Protein AF-A0A968IYX2-F1 (afdb_monomer)

Structure (mmCIF, N/CA/C/O backbone):
data_AF-A0A968IYX2-F1
#
_entry.id   AF-A0A968IYX2-F1
#
loop_
_atom_site.group_PDB
_atom_site.id
_atom_site.type_symbol
_atom_site.label_atom_id
_atom_site.label_alt_id
_atom_site.label_comp_id
_atom_site.label_asym_id
_atom_site.label_entity_id
_atom_site.label_seq_id
_atom_site.pdbx_PDB_ins_code
_atom_site.Cartn_x
_atom_site.Cartn_y
_atom_site.Cartn_z
_atom_site.occupancy
_atom_site.B_iso_or_equiv
_atom_site.auth_seq_id
_atom_site.auth_comp_id
_atom_site.auth_asym_id
_atom_site.auth_atom_id
_atom_site.pdbx_PDB_model_num
ATOM 1 N N . MET A 1 1 ? -3.316 -5.131 1.753 1.00 88.81 1 MET A N 1
ATOM 2 C CA . MET A 1 1 ? -4.631 -5.741 1.445 1.00 88.81 1 MET A CA 1
ATOM 3 C C . MET A 1 1 ? -4.591 -7.187 1.890 1.00 88.81 1 MET A C 1
ATOM 5 O O . MET A 1 1 ? -3.527 -7.787 1.812 1.00 88.81 1 MET A O 1
ATOM 9 N N . ILE A 1 2 ? -5.701 -7.715 2.390 1.00 92.50 2 ILE A N 1
ATOM 10 C CA . ILE A 1 2 ? -5.801 -9.055 2.969 1.00 92.50 2 ILE A CA 1
ATOM 11 C C . ILE A 1 2 ? -7.080 -9.700 2.435 1.00 92.50 2 ILE A C 1
ATOM 13 O O . ILE A 1 2 ? -8.151 -9.097 2.507 1.00 92.50 2 ILE A O 1
ATOM 17 N N . GLN A 1 3 ? -6.959 -10.909 1.890 1.00 93.69 3 GLN A N 1
ATOM 18 C CA . GLN A 1 3 ? -8.091 -11.688 1.392 1.00 93.69 3 GLN A CA 1
ATOM 19 C C . GLN A 1 3 ? -8.628 -12.621 2.478 1.00 93.69 3 GLN A C 1
ATOM 21 O O . GLN A 1 3 ? -7.859 -13.189 3.254 1.00 93.69 3 GLN A O 1
ATOM 26 N N . THR A 1 4 ? -9.944 -12.812 2.510 1.00 95.44 4 THR A N 1
ATOM 27 C CA . THR A 1 4 ? -10.609 -13.772 3.393 1.00 95.44 4 THR A CA 1
ATOM 28 C C . THR A 1 4 ? -11.550 -14.674 2.607 1.00 95.44 4 THR A C 1
ATOM 30 O O . THR A 1 4 ? -12.184 -14.257 1.644 1.00 95.44 4 THR A O 1
ATOM 33 N N . ARG A 1 5 ? -11.682 -15.921 3.060 1.00 96.50 5 ARG A N 1
ATOM 34 C CA . ARG A 1 5 ? -12.724 -16.850 2.593 1.00 96.50 5 ARG A CA 1
ATOM 35 C C . ARG A 1 5 ? -13.968 -16.830 3.482 1.00 96.50 5 ARG A C 1
ATOM 37 O O . ARG A 1 5 ? -14.983 -17.411 3.123 1.00 96.50 5 ARG A O 1
ATOM 44 N N . ASP A 1 6 ? -13.881 -16.177 4.638 1.00 96.81 6 ASP A N 1
ATOM 45 C CA . ASP A 1 6 ? -14.948 -16.064 5.626 1.00 96.81 6 ASP A CA 1
ATOM 46 C C . ASP A 1 6 ? -15.086 -14.589 6.019 1.00 96.81 6 ASP A C 1
ATOM 48 O O . ASP A 1 6 ? -14.372 -14.067 6.885 1.00 96.81 6 ASP A O 1
ATOM 52 N N . ARG A 1 7 ? -15.966 -13.893 5.294 1.00 95.62 7 ARG A N 1
ATOM 53 C CA . ARG A 1 7 ? -16.252 -12.469 5.495 1.00 95.62 7 ARG A CA 1
ATOM 54 C C . ARG A 1 7 ? -16.717 -12.200 6.921 1.00 95.62 7 ARG A C 1
ATOM 56 O O . ARG A 1 7 ? -16.191 -11.301 7.567 1.00 95.62 7 ARG A O 1
ATOM 63 N N . ALA A 1 8 ? -17.666 -12.992 7.412 1.00 96.81 8 ALA A N 1
ATOM 64 C CA . ALA A 1 8 ? -18.293 -12.769 8.707 1.00 96.81 8 ALA A CA 1
ATOM 65 C C . ALA A 1 8 ? -17.270 -12.859 9.849 1.00 96.81 8 ALA A C 1
ATOM 67 O O . ALA A 1 8 ? -17.232 -11.990 10.722 1.00 96.81 8 ALA A O 1
ATOM 68 N N . LYS A 1 9 ? -16.372 -13.856 9.820 1.00 97.31 9 LYS A N 1
ATOM 69 C CA . LYS A 1 9 ? -15.285 -13.944 10.810 1.00 97.31 9 LYS A CA 1
ATOM 70 C C . LYS A 1 9 ? -14.278 -12.806 10.686 1.00 97.31 9 LYS A C 1
ATOM 72 O O . LYS A 1 9 ? -13.790 -12.321 11.710 1.00 97.31 9 LYS A O 1
ATOM 77 N N . ALA A 1 10 ? -13.960 -12.378 9.465 1.00 97.38 10 ALA A N 1
ATOM 78 C CA . ALA A 1 10 ? -13.075 -11.238 9.257 1.00 97.38 10 ALA A CA 1
ATOM 79 C C . ALA A 1 10 ? -13.692 -9.953 9.826 1.00 97.38 10 ALA A C 1
ATOM 81 O O . ALA A 1 10 ? -13.027 -9.258 10.585 1.00 97.38 10 ALA A O 1
ATOM 82 N N . GLU A 1 11 ? -14.971 -9.682 9.560 1.00 96.88 11 GLU A N 1
ATOM 83 C CA . GLU A 1 11 ? -15.692 -8.524 10.103 1.00 96.88 11 GLU A CA 1
ATOM 84 C C . GLU A 1 11 ? -15.757 -8.553 11.634 1.00 96.88 11 GLU A C 1
ATOM 86 O O . GLU A 1 11 ? -15.454 -7.550 12.276 1.00 96.88 11 GLU A O 1
ATOM 91 N N . AL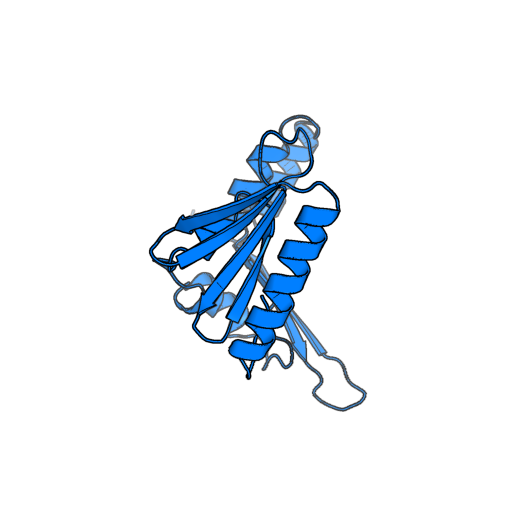A A 1 12 ? -16.038 -9.713 12.237 1.00 98.06 12 ALA A N 1
ATOM 92 C CA . ALA A 1 12 ? -15.999 -9.870 13.690 1.0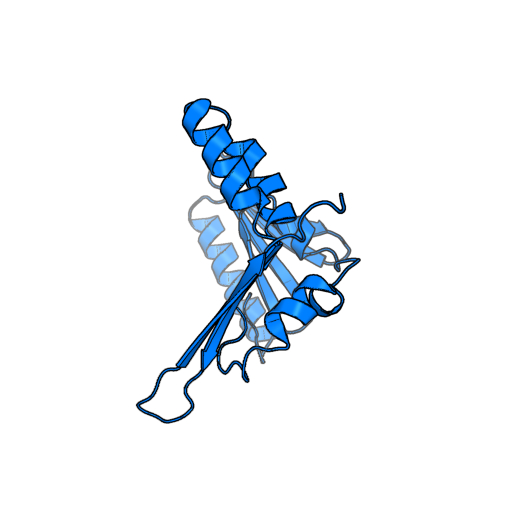0 98.06 12 ALA A CA 1
ATOM 93 C C . ALA A 1 12 ? -14.597 -9.617 14.278 1.00 98.06 12 ALA A C 1
ATOM 95 O O . ALA A 1 12 ? -14.465 -9.079 15.377 1.00 98.06 12 ALA A O 1
ATOM 96 N N . THR A 1 13 ? -13.540 -9.995 13.555 1.00 97.62 13 THR A N 1
ATOM 97 C CA . THR A 1 13 ? -12.149 -9.749 13.965 1.00 97.62 13 THR A CA 1
ATOM 98 C C . THR A 1 13 ? -11.791 -8.269 13.843 1.00 97.62 13 THR A C 1
ATOM 100 O O . THR A 1 13 ? -11.238 -7.695 14.777 1.00 97.62 13 THR A O 1
ATOM 103 N N . ILE A 1 14 ? -12.160 -7.628 12.735 1.00 97.44 14 ILE A N 1
ATOM 104 C CA . ILE A 1 14 ? -11.929 -6.200 12.492 1.00 97.44 14 ILE A CA 1
ATOM 105 C C . ILE A 1 14 ? -12.675 -5.350 13.532 1.00 97.44 14 ILE A C 1
ATOM 107 O O . ILE A 1 14 ? -12.082 -4.448 14.112 1.00 97.44 14 ILE A O 1
ATOM 111 N N . ALA A 1 15 ? -13.916 -5.701 13.881 1.00 97.50 15 ALA A N 1
ATOM 112 C CA . ALA A 1 15 ? -14.673 -5.013 14.930 1.00 97.50 15 ALA A CA 1
ATOM 113 C C . ALA A 1 15 ? -13.992 -5.088 16.313 1.00 97.50 15 ALA A C 1
ATOM 115 O O . ALA A 1 15 ? -14.058 -4.142 17.105 1.00 97.50 15 ALA A O 1
ATOM 116 N N . LYS A 1 16 ? -13.294 -6.194 16.614 1.00 98.12 16 LYS A N 1
ATOM 117 C CA . LYS A 1 16 ? -12.462 -6.294 17.824 1.00 98.12 16 LYS A CA 1
ATOM 118 C C . LYS A 1 16 ? -11.254 -5.361 17.756 1.00 98.12 16 LYS A C 1
ATOM 120 O O . LYS A 1 16 ? -10.920 -4.766 18.776 1.00 98.12 16 LYS A O 1
ATOM 125 N N . LEU A 1 17 ? -10.631 -5.200 16.586 1.00 97.19 17 LEU A N 1
ATOM 126 C CA . LEU A 1 17 ? -9.540 -4.237 16.392 1.00 97.19 17 LEU A CA 1
ATOM 127 C C . LEU A 1 17 ? -10.025 -2.791 16.553 1.00 97.19 17 LEU A C 1
ATOM 129 O O . LEU A 1 17 ? -9.368 -2.012 17.236 1.00 97.19 17 LEU A O 1
ATOM 133 N N . ASP A 1 18 ? -11.203 -2.456 16.021 1.00 97.31 18 ASP A N 1
ATOM 134 C CA . ASP A 1 18 ? -11.832 -1.142 16.214 1.00 97.31 18 ASP A CA 1
ATOM 135 C C . ASP A 1 18 ? -12.108 -0.868 17.699 1.00 97.31 18 ASP A C 1
ATOM 137 O O . ASP A 1 18 ? -11.808 0.208 18.219 1.00 97.31 18 ASP A O 1
ATOM 141 N N . THR A 1 19 ? -12.633 -1.869 18.409 1.00 97.88 19 THR A N 1
ATOM 142 C CA . THR A 1 19 ? -12.875 -1.784 19.856 1.00 97.88 19 THR A CA 1
ATOM 143 C C . THR A 1 19 ? -11.567 -1.609 20.624 1.00 97.88 19 THR A C 1
ATOM 145 O O . THR A 1 19 ? -11.484 -0.775 21.522 1.00 97.88 19 THR A O 1
ATOM 148 N N . PHE A 1 20 ? -10.524 -2.357 20.256 1.00 97.12 20 PHE A N 1
ATOM 149 C CA . PHE A 1 20 ? -9.199 -2.226 20.849 1.00 97.12 20 PHE A CA 1
ATOM 150 C C . PHE A 1 20 ? -8.619 -0.825 20.625 1.00 97.12 20 PHE A C 1
ATOM 152 O O . PHE A 1 20 ? -8.183 -0.198 21.587 1.00 97.12 20 PHE A O 1
ATOM 159 N N . ALA A 1 21 ? -8.663 -0.298 19.399 1.00 95.00 21 ALA A N 1
ATOM 160 C CA . ALA A 1 21 ? -8.184 1.047 19.091 1.00 95.00 21 ALA A CA 1
ATOM 161 C C . ALA A 1 21 ? -8.922 2.103 19.929 1.00 95.00 21 ALA A C 1
ATOM 163 O O . ALA A 1 21 ? -8.286 2.929 20.585 1.00 95.00 21 ALA A O 1
ATOM 164 N N . LYS A 1 22 ? -10.258 2.015 19.986 1.00 95.56 22 LYS A N 1
ATOM 165 C CA . LYS A 1 22 ? -11.098 2.909 20.794 1.00 95.56 22 LYS A CA 1
ATOM 166 C C . LYS A 1 22 ? -10.747 2.857 22.283 1.00 95.56 22 LYS A C 1
ATOM 168 O O . LYS A 1 22 ? -10.605 3.899 22.917 1.00 95.56 22 LYS A O 1
ATOM 173 N N . ASN A 1 23 ? -10.565 1.657 22.833 1.00 96.56 23 ASN A N 1
ATOM 174 C CA . ASN A 1 23 ? -10.208 1.464 24.241 1.00 96.56 23 ASN A CA 1
ATOM 175 C C . ASN A 1 23 ? -8.799 1.979 24.575 1.00 96.56 23 ASN A C 1
ATOM 177 O O . ASN A 1 23 ? -8.531 2.305 25.726 1.00 96.56 23 ASN A O 1
ATOM 181 N N . ASN A 1 24 ? -7.919 2.092 23.578 1.00 94.12 24 ASN A N 1
ATOM 182 C CA . ASN A 1 24 ? -6.579 2.666 23.715 1.00 94.12 24 ASN A CA 1
ATOM 183 C C . ASN A 1 24 ? -6.531 4.161 23.335 1.00 94.12 24 ASN A C 1
ATOM 185 O O . ASN A 1 24 ? -5.473 4.693 23.007 1.00 94.12 24 ASN A O 1
ATOM 189 N N . GLY A 1 25 ? -7.674 4.852 23.377 1.00 92.38 25 GLY A N 1
ATOM 190 C CA . GLY A 1 25 ? -7.758 6.304 23.212 1.00 92.38 25 GLY A CA 1
ATOM 191 C C . GLY A 1 25 ? -7.862 6.789 21.767 1.00 92.38 25 GLY A C 1
ATOM 192 O O . GLY A 1 25 ? -7.993 7.993 21.549 1.00 92.38 25 GLY A O 1
ATOM 193 N N . ALA A 1 26 ? -7.850 5.903 20.769 1.00 94.38 26 ALA A N 1
ATOM 194 C CA . ALA A 1 26 ? -8.090 6.333 19.399 1.00 94.38 26 ALA A CA 1
ATOM 195 C C . ALA A 1 26 ? -9.553 6.762 19.212 1.00 94.38 26 ALA A C 1
ATOM 197 O O . ALA A 1 26 ? -10.493 6.117 19.678 1.00 94.38 26 ALA A O 1
ATOM 198 N N . THR A 1 27 ? -9.765 7.835 18.459 1.00 94.62 27 THR A N 1
ATOM 199 C CA . THR A 1 27 ? -11.081 8.149 17.910 1.00 94.62 27 THR A CA 1
ATOM 200 C C . THR A 1 27 ? -11.319 7.256 16.699 1.00 94.62 27 THR A C 1
ATOM 202 O O . THR A 1 27 ? -10.542 7.292 15.748 1.00 94.62 27 THR A O 1
ATOM 205 N N . VAL A 1 28 ? -12.395 6.469 16.735 1.00 95.69 28 VAL A N 1
ATOM 206 C CA . VAL A 1 28 ? -12.809 5.588 15.635 1.00 95.69 28 VAL A CA 1
ATOM 207 C C . VAL A 1 28 ? -14.040 6.184 14.967 1.00 95.69 28 VAL A C 1
ATOM 209 O O . VAL A 1 28 ? -15.066 6.377 15.623 1.00 95.69 28 VAL A O 1
ATOM 212 N N . LYS A 1 29 ? -13.942 6.495 13.673 1.00 94.50 29 LYS A N 1
ATOM 213 C CA . LYS A 1 29 ? -15.044 7.053 12.875 1.00 94.50 29 LYS A CA 1
ATOM 214 C C . LYS A 1 29 ? -15.213 6.262 11.593 1.00 94.50 29 LYS A C 1
ATOM 216 O O . LYS A 1 29 ? -14.231 5.866 10.984 1.00 94.50 29 LYS A O 1
ATOM 221 N N . THR A 1 30 ? -16.453 6.076 11.163 1.00 94.88 30 THR A N 1
ATOM 222 C CA . THR A 1 30 ? -16.759 5.457 9.873 1.00 94.88 30 THR A CA 1
ATOM 223 C C . THR A 1 30 ? -17.380 6.500 8.957 1.00 94.88 30 THR A C 1
ATOM 225 O O . THR A 1 30 ? -18.288 7.222 9.371 1.00 94.88 30 THR A O 1
ATOM 228 N N . LYS A 1 31 ? -16.904 6.568 7.715 1.00 91.69 31 LYS A N 1
ATOM 229 C CA . LYS A 1 31 ? -17.441 7.420 6.651 1.00 91.69 31 LYS A CA 1
ATOM 230 C C . LYS A 1 31 ? -17.732 6.593 5.403 1.00 91.69 31 LYS A C 1
ATOM 232 O O . LYS A 1 31 ? -17.145 5.529 5.206 1.00 91.69 31 LYS A O 1
ATOM 237 N N . GLU A 1 32 ? -18.624 7.084 4.553 1.00 90.69 32 GLU A N 1
ATOM 238 C CA . GLU A 1 32 ? -18.871 6.484 3.242 1.00 90.69 32 GLU A CA 1
ATOM 239 C C . GLU A 1 32 ? -18.091 7.217 2.153 1.00 90.69 32 GLU A C 1
ATOM 241 O O . GLU A 1 32 ? -18.140 8.441 2.048 1.00 90.69 32 GLU A O 1
ATOM 246 N N . VAL A 1 33 ? -17.375 6.460 1.322 1.00 86.19 33 VAL A N 1
ATOM 247 C CA . VAL A 1 33 ? -16.624 6.977 0.175 1.00 86.19 33 VAL A CA 1
ATOM 248 C C . VAL A 1 33 ? -16.883 6.070 -1.016 1.00 86.19 33 VAL A C 1
ATOM 250 O O . VAL A 1 33 ? -16.589 4.879 -0.974 1.00 86.19 33 VAL A O 1
ATOM 253 N N . GLY A 1 34 ? -17.455 6.621 -2.089 1.00 78.50 34 GLY A N 1
ATOM 254 C CA . GLY A 1 34 ? -17.733 5.850 -3.307 1.00 78.50 34 GLY A CA 1
ATOM 255 C C . GLY A 1 34 ? -18.652 4.640 -3.085 1.00 78.50 34 GLY A C 1
ATOM 256 O O . GLY A 1 34 ? -18.499 3.636 -3.773 1.00 78.50 34 GLY A O 1
ATOM 257 N N . GLY A 1 35 ? -19.565 4.713 -2.106 1.00 83.31 35 GLY A N 1
ATOM 258 C CA . GLY A 1 35 ? -20.461 3.612 -1.730 1.00 83.31 35 GLY A CA 1
ATOM 259 C C . GLY A 1 35 ? -19.823 2.533 -0.845 1.00 83.31 35 GLY A C 1
ATOM 260 O O . GLY A 1 35 ? -20.457 1.515 -0.581 1.00 83.31 35 GLY A O 1
ATOM 261 N N . GLN A 1 36 ? -18.584 2.732 -0.381 1.00 86.38 36 GLN A N 1
ATOM 262 C CA . GLN A 1 36 ? -17.908 1.838 0.559 1.00 86.38 36 GLN A CA 1
ATOM 263 C C . GLN A 1 36 ? -17.770 2.487 1.935 1.00 86.38 36 GLN A C 1
ATOM 265 O O . GLN A 1 36 ? -17.494 3.681 2.045 1.00 86.38 36 GLN A O 1
ATOM 270 N N . LYS A 1 37 ? -17.913 1.683 2.992 1.00 92.06 37 LYS A N 1
ATOM 271 C CA . LYS A 1 37 ? -17.636 2.111 4.367 1.00 92.06 37 LYS A CA 1
ATOM 272 C C . LYS A 1 37 ? -16.134 2.040 4.634 1.00 92.06 37 LYS A C 1
ATOM 274 O O . LYS A 1 37 ? -15.539 0.968 4.516 1.00 92.06 37 LYS A O 1
ATOM 279 N N . ILE A 1 38 ? -15.551 3.172 5.010 1.00 94.19 38 ILE A N 1
ATOM 280 C CA . ILE A 1 38 ? -14.170 3.294 5.480 1.00 94.19 38 ILE A CA 1
ATOM 281 C C . ILE A 1 38 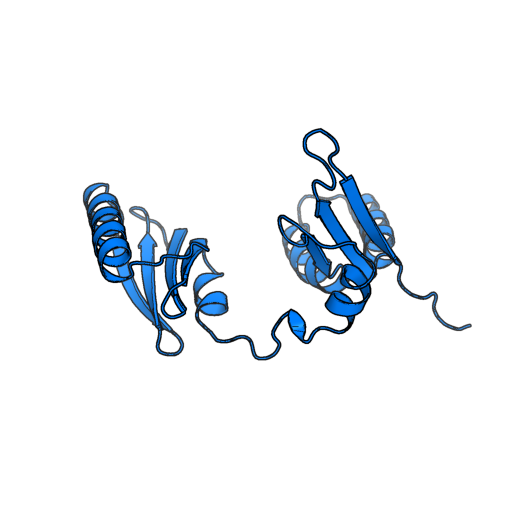? -14.210 3.646 6.962 1.00 94.19 38 ILE A C 1
ATOM 283 O O . ILE A 1 38 ? -14.886 4.600 7.344 1.00 94.19 38 ILE A O 1
ATOM 287 N N . THR A 1 39 ? -13.473 2.904 7.779 1.00 96.12 39 THR A N 1
ATOM 288 C CA . THR A 1 39 ? -13.252 3.213 9.190 1.00 96.12 39 THR A CA 1
ATOM 289 C C . THR A 1 39 ? -11.860 3.804 9.375 1.00 96.12 39 THR A C 1
ATOM 291 O O . THR A 1 39 ? -10.872 3.275 8.874 1.00 96.12 39 THR A O 1
ATOM 294 N N . GLU A 1 40 ? -11.791 4.905 10.106 1.00 95.31 40 GLU A N 1
ATOM 295 C CA . GLU A 1 40 ? -10.603 5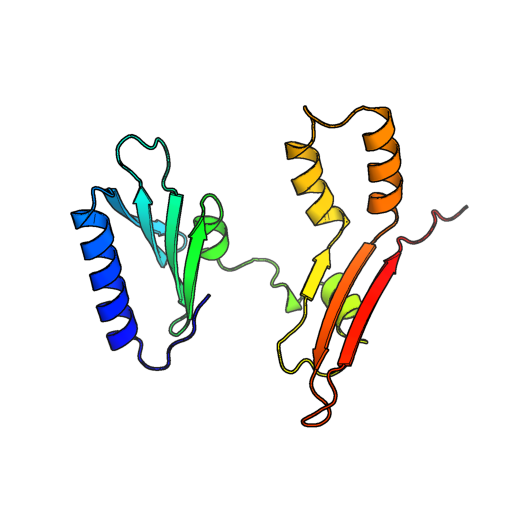.706 10.356 1.00 95.31 40 GLU A CA 1
ATOM 296 C C . GLU A 1 40 ? -10.272 5.696 11.849 1.00 95.31 40 GLU A C 1
ATOM 298 O O . GLU A 1 40 ? -11.163 5.823 12.696 1.00 95.31 40 GLU A O 1
ATOM 303 N N . TRP A 1 41 ? -8.987 5.566 12.166 1.00 95.62 41 TRP A N 1
ATOM 304 C CA . TRP A 1 41 ? -8.439 5.639 13.514 1.00 95.62 41 TRP A CA 1
ATOM 305 C C . TRP A 1 41 ? -7.548 6.877 13.640 1.00 95.62 41 TRP A C 1
ATOM 307 O O . TRP A 1 41 ? -6.528 7.020 12.953 1.00 95.62 41 TRP A O 1
ATOM 317 N N . SER A 1 42 ? -7.917 7.765 14.561 1.00 93.88 42 SER A N 1
ATOM 318 C CA . SER A 1 42 ? -7.158 8.974 14.890 1.00 93.88 42 SER A CA 1
ATOM 319 C C . SER A 1 42 ? -6.617 8.887 16.318 1.00 93.88 42 SER A C 1
ATOM 321 O O . SER A 1 42 ? -7.412 8.703 17.243 1.00 93.88 42 SER A O 1
ATOM 323 N N . PRO A 1 43 ? -5.302 9.047 16.542 1.00 89.12 43 PRO A N 1
ATOM 324 C CA . PRO A 1 43 ? -4.758 9.219 17.885 1.00 89.12 43 PRO A CA 1
ATOM 325 C C . PRO A 1 43 ? -5.376 10.437 18.600 1.00 89.12 43 PRO A C 1
ATOM 327 O O . PRO A 1 43 ? -5.819 11.376 17.928 1.00 89.12 43 PRO A O 1
ATOM 330 N N . PRO A 1 44 ? -5.376 10.475 19.946 1.00 86.44 44 PRO A N 1
ATOM 331 C CA . PRO A 1 44 ? -5.778 11.664 2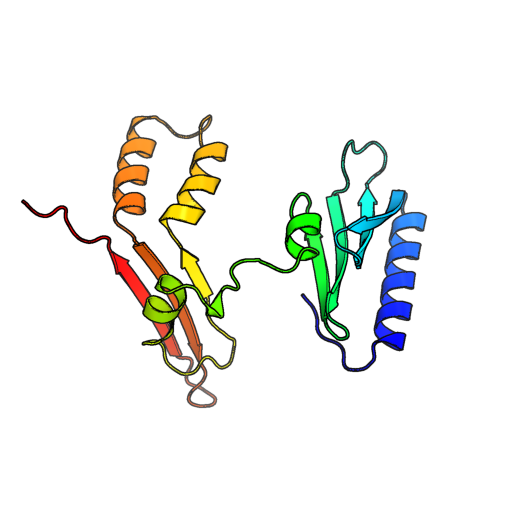0.694 1.00 86.44 44 PRO A CA 1
ATOM 332 C C . PRO A 1 44 ? -5.026 12.915 20.217 1.00 86.44 44 PRO A C 1
ATOM 334 O O . PRO A 1 44 ? -3.803 12.902 20.107 1.00 86.44 44 PRO A O 1
ATOM 337 N N . GLY A 1 45 ? -5.752 13.998 19.934 1.00 81.88 45 GLY A N 1
ATOM 338 C CA . GLY A 1 45 ? -5.163 15.279 19.521 1.00 81.88 45 GLY A CA 1
ATOM 339 C C . GLY A 1 45 ? -4.611 15.328 18.090 1.00 81.88 45 GLY A C 1
ATOM 340 O O . GLY A 1 45 ? -4.126 16.378 17.675 1.00 81.88 45 GLY A O 1
ATOM 341 N N . ALA A 1 46 ? -4.695 14.240 17.316 1.00 79.81 46 ALA A N 1
ATOM 342 C CA . ALA A 1 46 ? -4.259 14.248 15.924 1.00 79.81 46 ALA A CA 1
ATOM 343 C C . ALA A 1 46 ? -5.254 15.029 15.038 1.00 79.81 46 ALA A C 1
ATOM 345 O O . ALA A 1 46 ? -6.461 14.779 15.113 1.00 79.81 46 ALA A O 1
ATOM 346 N N . PRO A 1 47 ? -4.778 15.935 14.160 1.00 75.12 47 PRO A N 1
ATOM 347 C CA . PRO A 1 47 ? -5.648 16.708 13.272 1.00 75.12 47 PRO A CA 1
ATOM 348 C C . PRO A 1 47 ? -6.233 15.869 12.124 1.00 75.12 47 PRO A C 1
ATOM 350 O O . PRO A 1 47 ? -7.231 16.267 11.528 1.00 75.12 47 PRO A O 1
ATOM 353 N N . ILE A 1 48 ? -5.625 14.717 11.817 1.00 70.94 48 ILE A N 1
ATOM 354 C CA . ILE A 1 48 ? -6.059 13.774 10.779 1.00 70.94 48 ILE A CA 1
ATOM 355 C C . ILE A 1 48 ? -5.959 12.323 11.278 1.00 70.94 48 ILE A C 1
ATOM 357 O O . ILE A 1 48 ? -5.127 12.028 12.144 1.00 70.94 48 ILE A O 1
ATOM 361 N N . PRO A 1 49 ? -6.780 11.395 10.752 1.00 76.25 49 PRO A N 1
ATOM 362 C CA . PRO A 1 49 ? -6.570 9.966 10.947 1.00 76.25 49 PRO A CA 1
ATOM 363 C C . PRO A 1 49 ? -5.203 9.515 10.443 1.00 76.25 49 PRO A C 1
ATOM 365 O O . PRO A 1 49 ? -4.693 10.022 9.446 1.00 76.25 49 PRO A O 1
ATOM 368 N N . VAL A 1 50 ? -4.619 8.540 11.138 1.00 86.12 50 VAL A N 1
ATOM 369 C CA . VAL A 1 50 ? -3.313 7.968 10.769 1.00 86.12 50 VAL A CA 1
ATOM 370 C C . VAL A 1 50 ? -3.492 6.634 10.061 1.00 86.12 50 VAL A C 1
ATOM 372 O O . VAL A 1 50 ? -2.684 6.278 9.208 1.00 86.12 50 VAL A O 1
ATOM 375 N N . VAL A 1 51 ? -4.557 5.906 10.397 1.00 93.50 51 VAL A N 1
ATOM 376 C CA . VAL A 1 51 ? -4.866 4.599 9.824 1.00 93.50 51 VAL A CA 1
ATOM 377 C C . VAL A 1 51 ? -6.313 4.584 9.371 1.00 93.50 51 VAL A C 1
ATOM 379 O O . VAL A 1 51 ? -7.204 4.991 10.111 1.00 93.50 51 VAL A O 1
ATOM 382 N N . SER A 1 52 ? -6.533 4.047 8.183 1.00 94.31 52 SER A N 1
ATOM 383 C CA . SER A 1 52 ? -7.846 3.883 7.580 1.00 94.31 52 SER A CA 1
ATOM 384 C C . SER A 1 52 ? -7.959 2.486 7.001 1.00 94.31 52 SER A C 1
ATOM 386 O O . SER A 1 52 ? -7.019 1.971 6.387 1.00 94.31 52 SER A O 1
ATOM 388 N N . HIS A 1 53 ? -9.108 1.854 7.191 1.00 95.69 53 HIS A N 1
ATOM 389 C CA . HIS A 1 53 ? -9.360 0.501 6.724 1.00 95.69 53 HIS A CA 1
ATOM 390 C C . HIS A 1 53 ? -10.785 0.337 6.207 1.00 95.69 53 HIS A C 1
ATOM 392 O O . HIS A 1 53 ? -11.682 1.118 6.516 1.00 95.69 53 HIS A O 1
ATOM 398 N N . GLY A 1 54 ? -10.988 -0.665 5.363 1.00 94.19 54 GLY A N 1
ATOM 399 C CA . GLY A 1 54 ? -12.269 -0.884 4.707 1.00 94.19 54 GLY A CA 1
ATOM 400 C C . GLY A 1 54 ? -12.217 -2.036 3.720 1.00 94.19 54 GLY A C 1
ATOM 401 O O . GLY A 1 54 ? -11.213 -2.734 3.586 1.00 94.19 54 GLY A O 1
ATOM 402 N N . TRP A 1 55 ? -13.318 -2.256 3.015 1.00 92.81 55 TRP A N 1
ATOM 403 C CA . TRP A 1 55 ? -13.457 -3.384 2.101 1.00 92.81 55 TRP A CA 1
ATOM 404 C C . TRP A 1 55 ? -13.508 -2.918 0.661 1.00 92.81 55 TRP A C 1
ATOM 406 O O . TRP A 1 55 ? -14.509 -2.347 0.253 1.00 92.81 55 TRP A O 1
ATOM 416 N N . ILE A 1 56 ? -12.468 -3.227 -0.114 1.00 88.12 56 ILE A N 1
ATOM 417 C CA . ILE A 1 56 ? -12.399 -2.842 -1.530 1.00 88.12 56 ILE A CA 1
ATOM 418 C C . ILE A 1 56 ? -13.250 -3.760 -2.420 1.00 88.12 56 ILE A C 1
ATOM 420 O O . ILE A 1 56 ? -13.738 -3.337 -3.468 1.00 88.12 56 ILE A O 1
ATOM 424 N N . GLN A 1 57 ? -13.422 -5.017 -2.001 1.00 87.25 57 GLN A N 1
ATOM 425 C CA . GLN A 1 57 ? -14.236 -6.052 -2.649 1.00 87.25 57 GLN A CA 1
ATOM 426 C C . GLN A 1 57 ? -14.938 -6.903 -1.579 1.00 87.25 57 GLN A C 1
ATOM 428 O O . GLN A 1 57 ? -14.718 -6.719 -0.377 1.00 87.25 57 GLN A O 1
ATOM 433 N N . ASN A 1 58 ? -15.773 -7.855 -2.004 1.00 90.06 58 ASN A N 1
ATOM 434 C CA . ASN A 1 58 ? -16.502 -8.727 -1.082 1.00 90.06 58 ASN A CA 1
ATOM 435 C C . ASN A 1 58 ? -15.569 -9.603 -0.227 1.00 90.06 58 ASN A C 1
ATOM 437 O O . ASN A 1 58 ? -15.888 -9.915 0.907 1.00 90.06 58 ASN A O 1
ATOM 441 N N . ASP A 1 59 ? -14.389 -9.957 -0.707 1.00 94.38 59 ASP A N 1
ATOM 442 C CA . ASP A 1 59 ? -13.462 -10.863 -0.021 1.00 94.38 59 ASP A CA 1
ATOM 443 C C . ASP A 1 59 ? -12.137 -10.195 0.376 1.00 94.38 59 ASP A C 1
ATOM 445 O O . ASP A 1 59 ? -11.272 -10.844 0.958 1.00 94.38 59 ASP A O 1
ATOM 449 N N . THR A 1 60 ? -11.966 -8.903 0.081 1.00 93.44 60 THR A N 1
ATOM 450 C CA . THR A 1 60 ? -10.675 -8.215 0.195 1.00 93.44 60 THR A CA 1
ATOM 451 C C . THR A 1 60 ? -10.775 -6.977 1.083 1.00 93.44 60 THR A C 1
ATOM 453 O O . THR A 1 60 ? -11.413 -5.982 0.725 1.00 93.44 60 THR A O 1
ATOM 456 N N . TRP A 1 61 ? -10.104 -7.029 2.232 1.00 94.88 61 TRP A N 1
ATOM 457 C CA . TRP A 1 61 ? -9.964 -5.926 3.181 1.00 94.88 61 TRP A CA 1
ATOM 458 C C . TRP A 1 61 ? -8.670 -5.151 2.910 1.00 94.88 61 TRP A C 1
ATOM 460 O O . TRP A 1 61 ? -7.640 -5.720 2.529 1.00 94.88 61 TRP A O 1
ATOM 470 N N . PHE A 1 62 ? -8.689 -3.838 3.099 1.00 94.12 62 PHE A N 1
ATOM 471 C CA . PHE A 1 62 ? -7.507 -2.991 3.030 1.00 94.12 62 PHE A CA 1
ATOM 472 C C . PHE A 1 62 ? -7.314 -2.236 4.340 1.00 94.12 62 PHE A C 1
ATOM 474 O O . PHE A 1 62 ? -8.270 -1.915 5.034 1.00 94.12 62 PHE A O 1
ATOM 481 N N . VAL A 1 63 ? -6.056 -1.917 4.621 1.00 95.00 63 VAL A N 1
ATOM 482 C CA . VAL A 1 63 ? -5.618 -0.998 5.668 1.00 95.00 63 VAL A CA 1
ATOM 483 C C . VAL A 1 63 ? -4.507 -0.143 5.068 1.00 95.00 63 VAL A C 1
ATOM 485 O O . VAL A 1 63 ? -3.685 -0.654 4.301 1.00 95.00 63 VAL A O 1
ATOM 488 N N . THR A 1 64 ? -4.519 1.153 5.344 1.00 92.88 64 THR A N 1
ATOM 489 C CA . THR A 1 64 ? -3.571 2.125 4.797 1.00 92.88 64 THR A CA 1
ATOM 490 C C . THR A 1 64 ? -3.414 3.314 5.736 1.00 92.88 64 THR A C 1
ATOM 492 O O . THR A 1 64 ? -4.260 3.539 6.597 1.00 92.88 64 THR A O 1
ATOM 495 N N . ALA A 1 65 ? -2.364 4.103 5.534 1.00 88.81 65 ALA A N 1
ATOM 496 C CA . ALA A 1 65 ? -2.303 5.463 6.052 1.00 88.81 65 ALA A CA 1
ATOM 497 C C . ALA A 1 65 ? -3.050 6.444 5.129 1.00 88.81 65 ALA A C 1
ATOM 499 O O . ALA A 1 65 ? -3.182 6.200 3.922 1.00 88.81 65 ALA A O 1
ATOM 500 N N . GLU A 1 66 ? -3.522 7.556 5.690 1.00 82.50 66 GLU A N 1
ATOM 501 C CA . GLU A 1 66 ? -4.019 8.704 4.920 1.00 82.50 66 GLU A CA 1
ATOM 502 C C . GLU A 1 66 ? -2.886 9.348 4.085 1.00 82.50 66 GLU A C 1
ATOM 504 O O . GLU A 1 66 ? -1.717 9.263 4.473 1.00 82.50 66 GLU A O 1
ATOM 509 N N . PRO A 1 67 ? -3.183 9.981 2.929 1.00 81.75 67 PRO A N 1
ATOM 510 C CA . PRO A 1 67 ? -4.507 10.240 2.348 1.00 81.75 67 PRO A CA 1
ATOM 511 C C . PRO A 1 67 ? -5.010 9.133 1.394 1.00 81.75 67 PRO A C 1
ATOM 513 O O . PRO A 1 67 ? -5.843 9.366 0.515 1.00 81.75 67 PRO A O 1
ATOM 516 N N . LEU A 1 68 ? -4.445 7.922 1.468 1.00 86.56 68 LEU A N 1
ATOM 517 C CA . LEU A 1 68 ? -4.652 6.906 0.430 1.00 86.56 68 LEU A CA 1
ATOM 518 C C . LEU A 1 68 ? -6.021 6.215 0.498 1.00 86.56 68 LEU A C 1
ATOM 520 O O . LEU A 1 68 ? -6.438 5.616 -0.494 1.00 86.56 68 LEU A O 1
ATOM 524 N N . ALA A 1 69 ? -6.732 6.293 1.625 1.00 88.19 69 ALA A N 1
ATOM 525 C CA . ALA A 1 69 ? -7.958 5.528 1.848 1.00 88.19 69 ALA A CA 1
ATOM 526 C C . ALA A 1 69 ? -9.044 5.834 0.814 1.00 88.19 69 ALA A C 1
ATOM 528 O O . ALA A 1 69 ? -9.633 4.920 0.239 1.00 88.19 69 ALA A O 1
ATOM 529 N N . GLU A 1 70 ? -9.260 7.115 0.508 1.00 85.94 70 GLU A N 1
ATOM 530 C CA . GLU A 1 70 ? -10.262 7.514 -0.482 1.00 85.94 70 GLU A CA 1
ATOM 531 C C . GLU A 1 70 ? -9.898 7.080 -1.900 1.00 85.94 70 GLU A C 1
ATOM 533 O O . GLU A 1 70 ? -10.776 6.753 -2.698 1.00 85.94 70 GLU A O 1
ATOM 538 N N . THR A 1 71 ? -8.601 7.070 -2.212 1.00 86.25 71 THR A N 1
ATOM 539 C CA . THR A 1 71 ? -8.103 6.608 -3.511 1.00 86.25 71 THR A CA 1
ATOM 540 C C . THR A 1 71 ? -8.301 5.102 -3.656 1.00 86.25 71 THR A C 1
ATOM 542 O O . THR A 1 71 ? -8.664 4.643 -4.734 1.00 86.25 71 THR A O 1
ATOM 545 N N . LEU A 1 72 ? -8.107 4.337 -2.576 1.00 85.00 72 LEU A N 1
ATOM 546 C CA . LEU A 1 72 ? -8.299 2.885 -2.570 1.00 85.00 72 LEU A CA 1
ATOM 547 C C . LEU A 1 72 ? -9.776 2.471 -2.591 1.00 85.00 72 LEU A C 1
ATOM 549 O O . LEU A 1 72 ? -10.104 1.467 -3.216 1.00 85.00 72 LEU A O 1
ATOM 553 N N . ALA A 1 73 ? -10.664 3.222 -1.939 1.00 83.75 73 ALA A N 1
ATOM 554 C CA . ALA A 1 73 ? -12.096 2.908 -1.913 1.00 83.75 73 ALA A CA 1
ATOM 555 C C . ALA A 1 73 ? -12.810 3.213 -3.238 1.00 83.75 73 ALA A C 1
ATOM 557 O O . ALA A 1 73 ? -13.839 2.617 -3.559 1.00 83.75 73 ALA A O 1
ATOM 558 N N . LYS A 1 74 ? -12.273 4.141 -4.035 1.00 83.25 74 LYS A N 1
ATOM 559 C CA . LYS A 1 74 ? -12.807 4.450 -5.362 1.00 83.25 74 LYS A CA 1
ATOM 560 C C . LYS A 1 74 ? -12.297 3.423 -6.367 1.00 83.25 74 LYS A C 1
ATOM 562 O O . LYS A 1 74 ? -11.100 3.167 -6.470 1.00 83.25 74 LYS A O 1
ATOM 567 N N . LYS A 1 75 ? -13.206 2.870 -7.173 1.00 77.94 75 LYS A N 1
ATOM 568 C CA . LYS A 1 75 ? -12.816 2.016 -8.299 1.00 77.94 75 LYS A CA 1
ATOM 569 C C . LYS A 1 75 ? -11.908 2.823 -9.242 1.00 77.94 75 LYS A C 1
ATOM 571 O O . LYS A 1 75 ? -12.334 3.883 -9.708 1.00 77.94 75 LYS A O 1
ATOM 576 N N . PRO A 1 76 ? -10.686 2.354 -9.548 1.00 78.62 76 PRO A N 1
ATOM 577 C CA . PRO A 1 76 ? -9.786 3.095 -10.418 1.00 78.62 76 PRO A CA 1
ATOM 578 C C . PRO A 1 76 ? -10.373 3.171 -11.829 1.00 78.62 76 PRO A C 1
ATOM 580 O O . PRO A 1 76 ? -10.786 2.155 -12.390 1.00 78.62 76 PRO A O 1
ATOM 583 N N . SER A 1 77 ? -10.376 4.370 -12.415 1.00 81.00 77 SER A N 1
ATOM 584 C CA . SER A 1 77 ? -10.775 4.581 -13.815 1.00 81.00 77 SER A CA 1
ATOM 585 C C . SER A 1 77 ? -9.842 3.855 -14.786 1.00 81.00 77 SER A C 1
ATOM 587 O O . SER A 1 77 ? -10.285 3.339 -15.807 1.00 81.00 77 SER A O 1
ATOM 589 N N . ASN A 1 78 ? -8.559 3.760 -14.425 1.00 84.38 78 ASN A N 1
ATOM 590 C CA . ASN A 1 78 ? -7.520 3.071 -15.179 1.00 84.38 78 ASN A CA 1
ATOM 591 C C . ASN A 1 78 ? -6.875 1.988 -14.300 1.00 84.38 78 ASN A C 1
ATOM 593 O O . ASN A 1 78 ? -5.931 2.287 -13.562 1.00 84.38 78 ASN A O 1
ATOM 597 N N . PRO A 1 79 ? -7.378 0.741 -14.321 1.00 85.75 79 PRO A N 1
ATOM 598 C CA . PRO A 1 79 ? -6.769 -0.348 -13.565 1.00 85.75 79 PRO A CA 1
ATOM 599 C C . PRO A 1 79 ? -5.338 -0.614 -14.052 1.00 85.75 79 PRO A C 1
ATOM 601 O O . PRO A 1 79 ? -5.044 -0.504 -15.237 1.00 85.75 79 PRO A O 1
ATOM 604 N N . LEU A 1 80 ? -4.439 -1.031 -13.157 1.00 87.50 80 LEU A N 1
ATOM 605 C CA . LEU A 1 80 ? -3.028 -1.262 -13.503 1.00 87.50 80 LEU A CA 1
ATOM 606 C C . LEU A 1 80 ? -2.858 -2.246 -14.676 1.00 87.50 80 LEU A C 1
ATOM 608 O O . LEU A 1 80 ? -2.026 -2.029 -15.552 1.00 87.50 80 LEU A O 1
ATOM 612 N N . GLY A 1 81 ? -3.715 -3.269 -14.744 1.00 86.38 81 GLY A N 1
ATOM 613 C CA . GLY A 1 81 ? -3.739 -4.243 -15.834 1.00 86.38 81 GLY A CA 1
ATOM 614 C C . GLY A 1 81 ? -4.099 -3.672 -17.212 1.00 86.38 81 GLY A C 1
ATOM 615 O O . GLY A 1 81 ? -3.893 -4.366 -18.202 1.00 86.38 81 GLY A O 1
ATOM 616 N N . SER A 1 82 ? -4.604 -2.436 -17.327 1.00 89.75 82 SER A N 1
ATOM 617 C CA . SER A 1 82 ? -4.797 -1.758 -18.620 1.00 89.75 82 SER A CA 1
ATOM 618 C C . SER A 1 82 ? -3.604 -0.888 -19.035 1.00 89.75 82 SER A C 1
ATOM 620 O O . SER A 1 82 ? -3.515 -0.509 -20.201 1.00 89.75 82 SER A O 1
ATOM 622 N N . SER A 1 83 ? -2.655 -0.614 -18.133 1.00 90.75 83 SER A N 1
ATOM 623 C CA . SER A 1 83 ? -1.478 0.214 -18.420 1.00 90.75 83 SER A CA 1
ATOM 624 C C . SER A 1 83 ? -0.546 -0.460 -19.431 1.00 90.75 83 SER A C 1
ATOM 626 O O . SER A 1 83 ? -0.006 -1.539 -19.182 1.00 90.75 83 SER A O 1
ATOM 628 N N . ALA A 1 84 ? -0.297 0.210 -20.561 1.00 90.44 84 ALA A N 1
ATOM 629 C CA . ALA A 1 84 ? 0.645 -0.261 -21.576 1.00 90.44 84 ALA A CA 1
ATOM 630 C C . ALA A 1 84 ? 2.071 -0.401 -21.019 1.00 90.44 84 ALA A C 1
ATOM 632 O O . ALA A 1 84 ? 2.754 -1.377 -21.311 1.00 90.44 84 ALA A O 1
ATOM 633 N N . THR A 1 85 ? 2.506 0.537 -20.171 1.00 90.19 85 THR A N 1
ATOM 634 C CA . THR A 1 85 ? 3.826 0.484 -19.525 1.00 90.19 85 THR A CA 1
ATOM 635 C C . THR A 1 85 ? 3.927 -0.690 -18.553 1.00 90.19 85 THR A C 1
ATOM 637 O O . THR A 1 85 ? 4.947 -1.369 -18.546 1.00 90.19 85 THR A O 1
ATOM 640 N N . PHE A 1 86 ? 2.865 -0.986 -17.793 1.00 93.06 86 PHE A N 1
ATOM 641 C CA . PHE A 1 86 ? 2.836 -2.161 -16.916 1.00 93.06 86 PHE A CA 1
ATOM 642 C C . PHE A 1 86 ? 2.970 -3.456 -17.720 1.00 93.06 86 PHE A C 1
ATOM 644 O O . PHE A 1 86 ? 3.845 -4.266 -17.426 1.00 93.06 86 PHE A O 1
ATOM 651 N N . LYS A 1 87 ? 2.162 -3.624 -18.775 1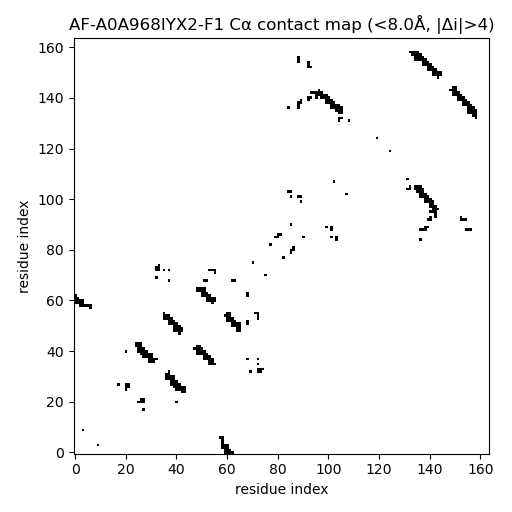.00 92.19 87 LYS A N 1
ATOM 652 C CA . LYS A 1 87 ? 2.216 -4.809 -19.647 1.00 92.19 87 LYS A CA 1
ATOM 653 C C . LYS A 1 87 ? 3.575 -4.971 -20.327 1.00 92.19 87 LYS A C 1
ATOM 655 O O . LYS A 1 87 ? 4.100 -6.074 -20.361 1.00 92.19 87 LYS A O 1
ATOM 660 N N . ALA A 1 88 ? 4.151 -3.885 -20.840 1.00 92.50 88 ALA A N 1
ATOM 661 C CA . ALA A 1 88 ? 5.446 -3.922 -21.517 1.00 92.50 88 ALA A CA 1
ATOM 662 C C . ALA A 1 88 ? 6.597 -4.308 -20.574 1.00 92.50 88 ALA A C 1
ATOM 664 O O . ALA A 1 88 ? 7.522 -4.990 -20.996 1.00 92.50 88 ALA A O 1
ATOM 665 N N . LEU A 1 89 ? 6.536 -3.876 -19.310 1.00 92.75 89 LEU A N 1
ATOM 666 C CA . LEU A 1 89 ? 7.584 -4.126 -18.321 1.00 92.75 89 LEU A CA 1
ATOM 667 C C . LEU A 1 89 ? 7.437 -5.467 -17.594 1.00 92.75 89 LEU A C 1
ATOM 669 O O . LEU A 1 89 ? 8.440 -6.064 -17.222 1.00 92.75 89 LEU A O 1
ATOM 673 N N . THR A 1 90 ? 6.209 -5.943 -17.386 1.00 92.75 90 THR A N 1
ATOM 674 C CA . THR A 1 90 ? 5.955 -7.213 -16.681 1.00 92.75 90 THR A CA 1
ATOM 675 C C . THR A 1 90 ? 5.758 -8.398 -17.617 1.00 92.75 90 THR A C 1
ATOM 677 O O . THR A 1 90 ? 6.036 -9.519 -17.220 1.00 92.75 90 THR A O 1
ATOM 680 N N . GLY A 1 91 ? 5.328 -8.177 -18.862 1.00 90.38 91 GLY A N 1
ATOM 681 C CA . GLY A 1 91 ? 5.096 -9.242 -19.842 1.00 90.38 91 GLY A CA 1
ATOM 682 C C . GLY A 1 91 ? 6.325 -10.102 -20.174 1.00 90.38 91 GLY A C 1
ATOM 683 O O . GLY A 1 91 ? 6.156 -11.308 -20.323 1.00 90.38 91 GLY A O 1
ATOM 684 N N . PRO A 1 92 ? 7.543 -9.533 -20.280 1.00 91.06 92 PRO A N 1
ATOM 685 C CA . PRO A 1 92 ? 8.761 -10.316 -20.501 1.00 91.06 92 PRO A CA 1
ATOM 686 C C . PRO A 1 92 ? 9.263 -11.069 -19.263 1.00 91.06 92 PRO A C 1
ATOM 688 O O . PRO A 1 92 ? 10.134 -11.924 -19.402 1.00 91.06 92 PRO A O 1
ATOM 691 N N . LEU A 1 93 ? 8.778 -10.726 -18.064 1.00 90.19 93 LEU A N 1
ATOM 692 C CA . LEU A 1 93 ? 9.176 -11.407 -16.833 1.00 90.19 93 LEU A CA 1
ATOM 693 C C . LEU A 1 93 ? 8.528 -12.798 -16.780 1.00 90.19 93 LEU A C 1
ATOM 695 O O . LEU A 1 93 ? 7.410 -12.995 -17.261 1.00 90.19 93 LEU A O 1
ATOM 699 N N . GLY A 1 94 ? 9.225 -13.770 -16.192 1.00 81.12 94 GLY A N 1
ATOM 700 C CA . GLY A 1 94 ? 8.698 -15.113 -16.001 1.00 81.12 94 GLY A CA 1
ATOM 701 C C . GLY A 1 94 ? 7.483 -15.141 -15.073 1.00 81.12 94 GLY A C 1
ATOM 702 O O . GLY A 1 94 ? 7.113 -14.153 -14.436 1.00 81.12 94 GLY A O 1
ATOM 703 N N . LYS A 1 95 ? 6.849 -16.315 -14.973 1.00 82.19 95 LYS A N 1
ATOM 704 C CA . LYS A 1 95 ? 5.705 -16.513 -14.078 1.00 82.19 95 LYS A CA 1
ATOM 705 C C . LYS A 1 95 ? 6.108 -16.188 -12.638 1.00 82.19 95 LYS A C 1
ATOM 707 O O . LYS A 1 95 ? 6.944 -16.864 -12.046 1.00 82.19 95 LYS A O 1
ATOM 712 N N . ALA A 1 96 ? 5.454 -15.182 -12.082 1.00 76.62 96 ALA A N 1
ATOM 713 C CA . ALA A 1 96 ? 5.631 -14.783 -10.704 1.00 76.62 96 ALA A CA 1
ATOM 714 C C . ALA A 1 96 ? 4.891 -15.724 -9.743 1.00 76.62 96 ALA A C 1
ATOM 716 O O . ALA A 1 96 ? 3.660 -15.774 -9.767 1.00 76.62 96 ALA A O 1
ATOM 717 N N . ASP A 1 97 ? 5.611 -16.408 -8.852 1.00 75.88 97 ASP A N 1
ATOM 718 C CA . ASP A 1 97 ? 4.979 -17.188 -7.775 1.00 75.88 97 ASP A CA 1
ATOM 719 C C . ASP A 1 97 ? 4.474 -16.271 -6.644 1.00 75.88 97 ASP A C 1
ATOM 721 O O . ASP A 1 97 ? 3.480 -16.578 -5.988 1.00 75.88 97 ASP A O 1
ATOM 725 N N . GLY A 1 98 ? 5.128 -15.116 -6.448 1.00 73.50 98 GLY A N 1
ATOM 726 C CA . GLY A 1 98 ? 4.789 -14.108 -5.431 1.00 73.50 98 GLY A CA 1
ATOM 727 C C . GLY A 1 98 ? 4.249 -12.778 -5.975 1.00 73.50 98 GLY A C 1
ATOM 728 O O . GLY A 1 98 ? 4.016 -11.852 -5.202 1.00 73.50 98 GLY A O 1
ATOM 729 N N . GLY A 1 99 ? 4.054 -12.665 -7.292 1.00 85.69 99 GLY A N 1
ATOM 730 C CA . GLY A 1 99 ? 3.627 -11.435 -7.968 1.00 85.69 99 GLY A CA 1
ATOM 731 C C . GLY A 1 99 ? 4.765 -10.578 -8.543 1.00 85.69 99 GLY A C 1
ATOM 732 O O . GLY A 1 99 ? 5.942 -10.947 -8.537 1.00 85.69 99 GLY A O 1
ATOM 733 N N . TYR A 1 100 ? 4.387 -9.425 -9.095 1.00 90.88 100 TYR A N 1
ATOM 734 C CA . TYR A 1 100 ? 5.308 -8.486 -9.735 1.00 90.88 100 TYR A CA 1
ATOM 735 C C . TYR A 1 100 ? 5.497 -7.244 -8.871 1.00 90.88 100 TYR A C 1
ATOM 737 O O . TYR A 1 100 ? 4.528 -6.653 -8.393 1.00 90.88 100 TYR A O 1
ATOM 745 N N . PHE A 1 101 ? 6.743 -6.809 -8.740 1.00 92.69 101 PHE A N 1
ATOM 746 C CA . PHE A 1 101 ? 7.077 -5.450 -8.348 1.00 92.69 101 PHE A CA 1
ATOM 747 C C . PHE A 1 101 ? 7.118 -4.579 -9.603 1.00 92.69 101 PHE A C 1
ATOM 749 O O . PHE A 1 101 ? 7.671 -4.984 -10.624 1.00 92.69 101 PHE A O 1
ATOM 756 N N . PHE A 1 102 ? 6.526 -3.390 -9.544 1.00 94.50 102 PHE A N 1
ATOM 757 C CA . PHE A 1 102 ? 6.467 -2.476 -10.678 1.00 94.50 102 PHE A CA 1
ATOM 758 C C . PHE A 1 102 ? 6.498 -1.030 -10.202 1.00 94.50 102 PHE A C 1
ATOM 760 O O . PHE A 1 102 ? 5.753 -0.659 -9.293 1.00 94.50 102 PHE A O 1
ATOM 767 N N . VAL A 1 103 ? 7.294 -0.202 -10.877 1.00 93.94 103 VAL A N 1
ATOM 768 C CA . VAL A 1 103 ? 7.299 1.242 -10.671 1.00 93.94 103 VAL A CA 1
ATOM 769 C C . VAL A 1 103 ? 7.330 1.983 -12.006 1.00 93.94 103 VAL A C 1
ATOM 771 O O . VAL A 1 103 ? 8.222 1.796 -12.833 1.00 93.94 103 VAL A O 1
ATOM 774 N N . ASP A 1 104 ? 6.346 2.863 -12.187 1.00 92.88 104 ASP A N 1
ATOM 775 C CA . ASP A 1 104 ? 6.264 3.834 -13.281 1.00 92.88 104 ASP A CA 1
ATOM 776 C C . ASP A 1 104 ? 7.084 5.070 -12.882 1.00 92.88 104 ASP A C 1
ATOM 778 O O . ASP A 1 104 ? 6.658 5.847 -12.022 1.00 92.88 104 ASP A O 1
ATOM 782 N N . MET A 1 105 ? 8.291 5.210 -13.441 1.00 92.19 105 MET A N 1
ATOM 783 C CA . MET A 1 105 ? 9.255 6.222 -12.991 1.00 92.19 105 MET A CA 1
ATOM 784 C C . MET A 1 105 ? 8.786 7.661 -13.161 1.00 92.19 105 MET A C 1
ATOM 786 O O . MET A 1 105 ? 8.852 8.398 -12.177 1.00 92.19 105 MET A O 1
ATOM 790 N N . PRO A 1 106 ? 8.226 8.071 -14.312 1.00 89.31 106 PRO A N 1
ATOM 791 C CA . PRO A 1 106 ? 7.666 9.410 -14.455 1.00 89.31 106 PRO A CA 1
ATOM 792 C C . PRO A 1 106 ? 6.614 9.743 -13.388 1.00 89.31 106 PRO A C 1
ATOM 794 O O . PRO A 1 106 ? 6.635 10.830 -12.808 1.00 89.31 106 PRO A O 1
ATOM 797 N N . LYS A 1 107 ? 5.713 8.800 -13.074 1.00 89.19 107 LYS A N 1
ATOM 798 C CA . LYS A 1 107 ? 4.680 9.015 -12.047 1.00 89.19 107 LYS A CA 1
ATOM 799 C C . LYS A 1 107 ? 5.258 9.047 -10.638 1.00 89.19 107 LYS A C 1
ATOM 801 O O . LYS A 1 107 ? 4.896 9.927 -9.862 1.00 89.19 107 LYS A O 1
ATOM 806 N N . ALA A 1 108 ? 6.146 8.110 -10.306 1.00 88.88 108 ALA A N 1
ATOM 807 C CA . ALA A 1 108 ? 6.796 8.066 -9.000 1.00 88.88 108 ALA A CA 1
ATOM 808 C C . ALA A 1 108 ? 7.624 9.335 -8.752 1.00 88.88 108 ALA A C 1
ATOM 810 O O . ALA A 1 108 ? 7.511 9.945 -7.692 1.00 88.88 108 ALA A O 1
ATOM 811 N N . TRP A 1 109 ? 8.382 9.787 -9.755 1.00 86.44 109 TRP A N 1
ATOM 812 C CA . TRP A 1 109 ? 9.150 11.026 -9.685 1.00 86.44 109 TRP A CA 1
ATOM 813 C C . TRP A 1 109 ? 8.256 12.253 -9.496 1.00 86.44 109 TRP A C 1
ATOM 815 O O . TRP A 1 109 ? 8.543 13.102 -8.655 1.00 86.44 109 TRP A O 1
ATOM 825 N N . GLY A 1 110 ? 7.127 12.330 -10.206 1.00 84.25 110 GLY A N 1
ATOM 826 C CA . GLY A 1 110 ? 6.143 13.402 -10.024 1.00 84.25 110 GLY A CA 1
ATOM 827 C C . GLY A 1 110 ? 5.548 13.481 -8.608 1.00 84.25 110 GLY A C 1
ATOM 828 O O . GLY A 1 110 ? 5.081 14.547 -8.201 1.00 84.25 110 GLY A O 1
ATOM 829 N N . LEU A 1 111 ? 5.574 12.383 -7.846 1.00 81.69 111 LEU A N 1
ATOM 830 C CA . LEU A 1 111 ? 5.199 12.360 -6.429 1.00 81.69 111 LEU A CA 1
ATOM 831 C C . LEU A 1 111 ? 6.388 12.722 -5.526 1.00 81.69 111 LEU A C 1
ATOM 833 O O . LEU A 1 111 ? 6.267 13.614 -4.692 1.00 81.69 111 LEU A O 1
ATOM 837 N N . LEU A 1 112 ? 7.538 12.071 -5.722 1.00 79.62 112 LEU A N 1
ATOM 838 C CA . LEU A 1 112 ? 8.734 12.227 -4.882 1.00 79.62 112 LEU A CA 1
ATOM 839 C C . LEU A 1 112 ? 9.367 13.621 -4.984 1.00 79.62 112 LEU A C 1
ATOM 841 O O . LEU A 1 112 ? 9.800 14.184 -3.978 1.00 79.62 112 LEU A O 1
ATOM 845 N N . SER A 1 113 ? 9.402 14.207 -6.183 1.00 78.44 113 SER A N 1
ATOM 846 C CA . SER A 1 113 ? 9.971 15.545 -6.417 1.00 78.44 113 SER A CA 1
ATOM 847 C C . SER A 1 113 ? 9.287 16.634 -5.586 1.00 78.44 113 SER A C 1
ATOM 849 O O . SER A 1 113 ? 9.937 17.599 -5.189 1.00 78.44 113 SER A O 1
ATOM 851 N N . LYS A 1 114 ? 8.002 16.457 -5.248 1.00 75.31 114 LYS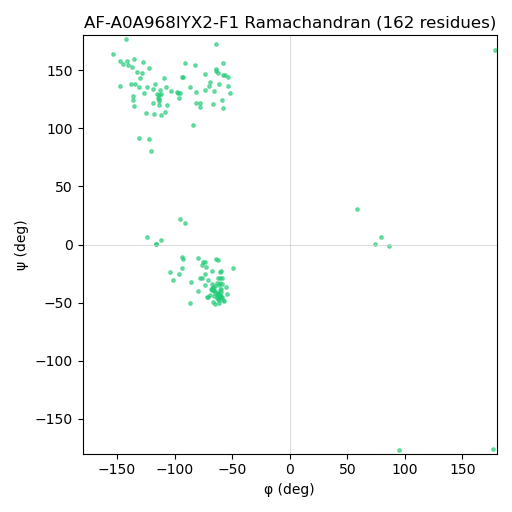 A N 1
ATOM 852 C CA . LYS A 1 114 ? 7.237 17.401 -4.421 1.00 75.31 114 LYS A CA 1
ATOM 853 C C . LYS A 1 114 ? 7.670 17.390 -2.954 1.00 75.31 114 LYS A C 1
ATOM 855 O O . LYS A 1 114 ? 7.583 18.421 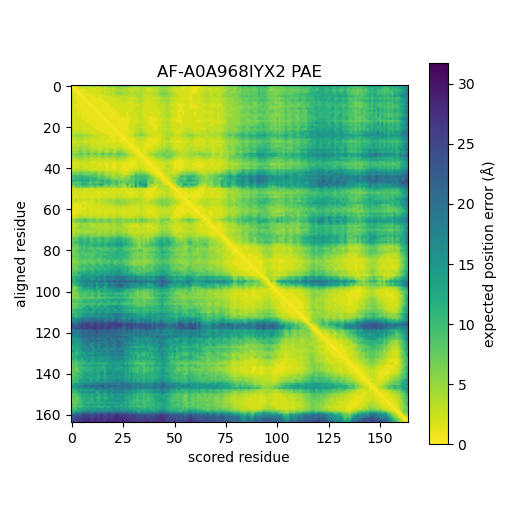-2.299 1.00 75.31 114 LYS A O 1
ATOM 860 N N . SER A 1 115 ? 8.145 16.253 -2.441 1.00 71.25 115 SER A N 1
ATOM 861 C CA . SER A 1 115 ? 8.580 16.105 -1.044 1.00 71.25 115 SER A CA 1
ATOM 862 C C . SER A 1 115 ? 10.078 16.342 -0.829 1.00 71.25 115 SER A C 1
ATOM 864 O O . SER A 1 115 ? 10.491 16.611 0.293 1.00 71.25 115 SER A O 1
ATOM 866 N N . MET A 1 116 ? 10.909 16.254 -1.873 1.00 68.62 116 MET A N 1
ATOM 867 C CA . MET A 1 116 ? 12.372 16.385 -1.741 1.00 68.62 116 MET A CA 1
ATOM 868 C C . MET A 1 116 ? 12.892 17.828 -1.643 1.00 68.62 116 MET A C 1
ATOM 870 O O . MET A 1 116 ? 14.060 18.030 -1.319 1.00 68.62 116 MET A O 1
ATOM 874 N N . GLY A 1 117 ? 12.054 18.831 -1.917 1.00 59.97 117 GLY A N 1
ATOM 875 C CA . GLY A 1 117 ? 12.490 20.192 -2.251 1.00 59.97 117 GLY A CA 1
ATOM 876 C C . GLY A 1 117 ? 13.272 20.983 -1.192 1.00 59.97 117 GLY A C 1
ATOM 877 O O . GLY A 1 117 ? 13.859 21.994 -1.560 1.00 59.97 117 GLY A O 1
ATOM 878 N N . ALA A 1 118 ? 13.311 20.563 0.077 1.00 60.47 118 ALA A N 1
ATOM 879 C CA . ALA A 1 118 ? 13.975 21.327 1.143 1.00 60.47 118 ALA A CA 1
ATOM 880 C C . ALA A 1 118 ? 15.341 20.769 1.591 1.00 60.47 118 ALA A C 1
ATOM 882 O O . ALA A 1 118 ? 16.155 21.529 2.104 1.00 60.47 118 ALA A O 1
ATOM 883 N N . ASN A 1 119 ? 15.612 19.471 1.394 1.00 67.56 119 ASN A N 1
ATOM 884 C CA . ASN A 1 119 ? 16.738 18.785 2.053 1.00 67.56 119 ASN A CA 1
ATOM 885 C C . ASN A 1 119 ? 17.826 18.272 1.092 1.00 67.56 119 ASN A C 1
ATOM 887 O O . ASN A 1 119 ? 18.789 17.659 1.545 1.00 67.56 119 ASN A O 1
ATOM 891 N N . VAL A 1 120 ? 17.678 18.485 -0.220 1.00 74.31 120 VAL A N 1
ATOM 892 C CA . VAL A 1 120 ? 18.635 18.013 -1.235 1.00 74.31 120 VAL A CA 1
ATOM 893 C C . VAL A 1 120 ? 19.310 19.217 -1.902 1.00 74.31 120 VAL A C 1
ATOM 895 O O . VAL A 1 120 ? 18.597 20.062 -2.452 1.00 74.31 120 VAL A O 1
ATOM 898 N N . PRO A 1 121 ? 20.655 19.317 -1.887 1.00 82.25 121 PRO A N 1
ATOM 899 C CA . PRO A 1 121 ? 21.381 20.361 -2.606 1.00 82.25 121 PRO A CA 1
ATOM 900 C C . PRO A 1 121 ? 20.999 20.413 -4.093 1.00 82.25 121 PRO A C 1
ATOM 902 O O . PRO A 1 121 ? 20.775 19.388 -4.736 1.00 82.25 121 PRO A O 1
ATOM 905 N N . ALA A 1 122 ? 20.952 21.617 -4.670 1.00 80.94 122 ALA A N 1
ATOM 906 C CA . ALA A 1 122 ? 20.480 21.823 -6.044 1.00 80.94 122 ALA A CA 1
ATOM 907 C C . ALA A 1 122 ? 21.285 21.036 -7.100 1.00 80.94 122 ALA A C 1
ATOM 909 O O . ALA A 1 122 ? 20.720 20.577 -8.093 1.00 80.94 122 ALA A O 1
ATOM 910 N N . GLN A 1 123 ? 22.589 20.855 -6.875 1.00 79.50 123 GLN A N 1
ATOM 911 C CA . GLN A 1 123 ? 23.474 20.110 -7.775 1.00 79.50 123 GLN A CA 1
ATOM 912 C C . GLN A 1 123 ? 23.169 18.604 -7.768 1.00 79.50 123 GLN A C 1
ATOM 914 O O . GLN A 1 123 ? 23.062 17.998 -8.835 1.00 79.50 123 GLN A O 1
ATOM 919 N N . ASP A 1 124 ? 22.944 18.024 -6.588 1.00 83.00 124 ASP A N 1
ATOM 920 C CA . ASP A 1 124 ? 22.573 16.612 -6.437 1.00 83.00 124 ASP A CA 1
ATOM 921 C C . ASP A 1 124 ? 21.184 16.348 -7.023 1.00 83.00 124 ASP A C 1
ATOM 923 O O . ASP A 1 124 ? 20.947 15.331 -7.677 1.00 83.00 124 ASP A O 1
ATOM 927 N N . ARG A 1 125 ? 20.269 17.312 -6.864 1.00 79.75 125 ARG A N 1
ATOM 928 C CA . ARG A 1 125 ? 18.926 17.248 -7.440 1.00 79.75 125 ARG A CA 1
ATOM 929 C C . ARG A 1 125 ? 18.951 17.188 -8.968 1.00 79.75 125 ARG A C 1
ATOM 931 O O . ARG A 1 125 ? 18.237 16.367 -9.533 1.00 79.75 125 ARG A O 1
ATOM 938 N N . ALA A 1 126 ? 19.763 18.008 -9.635 1.00 82.19 126 ALA A N 1
ATOM 939 C CA . ALA A 1 126 ? 19.845 18.019 -11.099 1.00 82.19 126 ALA A CA 1
ATOM 940 C C . ALA A 1 126 ? 20.394 16.694 -11.666 1.00 82.19 126 ALA A C 1
ATOM 942 O O . ALA A 1 126 ? 19.892 16.171 -12.666 1.00 82.19 126 ALA A O 1
ATOM 943 N N . GLN A 1 127 ? 21.398 16.111 -11.002 1.00 83.56 127 GLN A N 1
ATOM 944 C CA . GLN A 1 127 ? 21.932 14.798 -11.377 1.00 83.56 127 GLN A CA 1
ATOM 945 C C . GLN A 1 127 ? 20.889 13.694 -11.166 1.00 83.56 127 GLN A C 1
ATOM 947 O O . GLN A 1 127 ? 20.668 12.868 -12.052 1.00 83.56 127 GLN A O 1
ATOM 952 N N . LEU A 1 128 ? 20.191 13.721 -10.029 1.00 82.19 128 LEU A N 1
ATOM 953 C CA . LEU A 1 128 ? 19.124 12.777 -9.710 1.00 82.19 128 LEU A CA 1
ATOM 954 C C . LEU A 1 128 ? 17.951 12.868 -10.700 1.00 82.19 128 LEU A C 1
ATOM 956 O O . LEU A 1 128 ? 17.466 11.838 -11.164 1.00 82.19 128 LEU A O 1
ATOM 960 N N . GLU A 1 129 ? 17.537 14.083 -11.068 1.00 83.44 129 GLU A N 1
ATOM 961 C CA . GLU A 1 129 ? 16.515 14.345 -12.092 1.00 83.44 129 GLU A CA 1
ATOM 962 C C . GLU A 1 129 ? 16.915 13.770 -13.450 1.00 83.44 129 GLU A C 1
ATOM 964 O O . GLU A 1 129 ? 16.088 13.162 -14.126 1.00 83.44 129 GLU A O 1
ATOM 969 N N . THR A 1 130 ? 18.188 13.899 -13.825 1.00 86.06 130 THR A N 1
ATOM 970 C CA . THR A 1 130 ? 18.706 13.356 -15.085 1.00 86.06 130 THR A CA 1
ATOM 971 C C . THR A 1 130 ? 18.677 11.827 -15.083 1.00 86.06 130 THR A C 1
ATOM 973 O O . THR A 1 130 ? 18.156 11.210 -16.014 1.00 86.06 130 THR A O 1
ATOM 976 N N . VAL A 1 131 ? 19.191 11.200 -14.020 1.00 86.56 131 VAL A N 1
ATOM 977 C CA . VAL A 1 131 ? 19.245 9.736 -13.907 1.00 86.56 131 VAL A CA 1
ATOM 978 C C . VAL A 1 131 ? 17.839 9.146 -13.835 1.00 86.56 131 VAL A C 1
ATOM 980 O O . VAL A 1 131 ? 17.509 8.269 -14.631 1.00 86.56 131 VAL A O 1
ATOM 983 N N . ILE A 1 132 ? 16.977 9.642 -12.946 1.00 86.38 132 ILE A N 1
ATOM 984 C CA . ILE A 1 132 ? 15.605 9.130 -12.812 1.00 86.38 132 ILE A CA 1
ATOM 985 C C . ILE A 1 132 ? 14.774 9.453 -14.053 1.00 86.38 132 ILE A C 1
ATOM 987 O O . ILE A 1 132 ? 14.020 8.599 -14.517 1.00 86.38 132 ILE A O 1
ATOM 991 N N . GLY A 1 133 ? 14.946 10.643 -14.631 1.00 86.38 133 GLY A N 1
ATOM 992 C CA . GLY A 1 133 ? 14.275 11.053 -15.861 1.00 86.38 133 GLY A CA 1
ATOM 993 C C . GLY A 1 133 ? 14.611 10.158 -17.054 1.00 86.38 133 GLY A C 1
ATOM 994 O O . GLY A 1 133 ? 13.760 9.969 -17.918 1.00 86.38 133 GLY A O 1
ATOM 995 N N . SER A 1 134 ? 15.801 9.547 -17.079 1.00 90.12 134 SER A N 1
ATOM 996 C CA . SER A 1 134 ? 16.202 8.590 -18.119 1.00 90.12 134 SER A CA 1
ATOM 997 C C . SER A 1 134 ? 15.527 7.219 -17.999 1.00 90.12 134 SER A C 1
ATOM 999 O O . SER A 1 134 ? 15.536 6.445 -18.956 1.00 90.12 134 SER A O 1
ATOM 1001 N N . ILE A 1 135 ? 14.911 6.907 -16.856 1.00 92.69 135 ILE A N 1
ATOM 1002 C CA . ILE A 1 135 ? 14.258 5.623 -16.609 1.00 92.69 135 ILE A CA 1
ATOM 1003 C C . ILE A 1 135 ? 12.763 5.765 -16.903 1.00 92.69 135 ILE A C 1
ATOM 1005 O O . ILE A 1 135 ? 12.059 6.612 -16.356 1.00 92.69 135 ILE A O 1
ATOM 1009 N N . ARG A 1 136 ? 12.241 4.895 -17.766 1.00 92.31 136 ARG A N 1
ATOM 1010 C CA . ARG A 1 136 ? 10.804 4.787 -18.041 1.00 92.31 136 ARG A CA 1
ATOM 1011 C C . ARG A 1 136 ? 10.086 3.990 -16.954 1.00 92.31 136 ARG A C 1
ATOM 1013 O O . ARG A 1 136 ? 8.973 4.335 -16.563 1.00 92.31 136 ARG A O 1
ATOM 1020 N N . GLY A 1 137 ? 10.704 2.921 -16.466 1.00 94.06 137 GLY A N 1
ATOM 1021 C CA . GLY A 1 137 ? 10.158 2.143 -15.364 1.00 94.06 137 GLY A CA 1
ATOM 1022 C C . GLY A 1 137 ? 11.006 0.936 -15.004 1.00 94.06 137 GLY A C 1
ATOM 1023 O O . GLY A 1 137 ? 11.904 0.537 -15.745 1.00 94.06 137 GLY A O 1
ATOM 1024 N N . VAL A 1 138 ? 10.685 0.368 -13.849 1.00 95.50 138 VAL A N 1
ATOM 1025 C CA . VAL A 1 138 ? 11.339 -0.815 -13.293 1.00 95.50 138 VAL A CA 1
ATOM 1026 C C . VAL A 1 138 ? 10.270 -1.859 -13.030 1.00 95.50 138 VAL A C 1
ATOM 1028 O O . VAL A 1 138 ? 9.214 -1.538 -12.481 1.00 95.50 138 VAL A O 1
ATOM 1031 N N . ALA A 1 139 ? 10.537 -3.105 -13.391 1.00 95.31 139 ALA A N 1
ATOM 1032 C CA . ALA A 1 139 ? 9.744 -4.236 -12.947 1.00 95.31 139 ALA A CA 1
ATOM 1033 C C . ALA A 1 139 ? 10.651 -5.348 -12.443 1.00 95.31 139 ALA A C 1
ATOM 1035 O O . ALA A 1 139 ? 11.770 -5.514 -12.919 1.00 95.31 139 ALA A O 1
ATOM 1036 N N . ALA A 1 140 ? 10.166 -6.105 -11.472 1.00 94.00 140 ALA A N 1
ATOM 1037 C CA . ALA A 1 140 ? 10.864 -7.276 -10.985 1.00 94.00 140 ALA A CA 1
ATOM 1038 C C . ALA A 1 140 ? 9.880 -8.372 -10.597 1.00 94.00 140 ALA A C 1
ATOM 1040 O O . ALA A 1 140 ? 8.731 -8.107 -10.240 1.00 94.00 140 ALA A O 1
ATOM 1041 N N . THR A 1 141 ? 10.343 -9.612 -10.631 1.00 94.06 141 THR A N 1
ATOM 1042 C CA . THR A 1 141 ? 9.627 -10.736 -10.040 1.00 94.06 141 THR A CA 1
ATOM 1043 C C . THR A 1 141 ? 10.590 -11.684 -9.352 1.00 94.06 141 THR A C 1
ATOM 1045 O O . THR A 1 141 ? 11.773 -11.750 -9.691 1.00 94.06 141 THR A O 1
ATOM 1048 N N . ALA A 1 142 ? 10.061 -12.409 -8.374 1.00 90.69 142 ALA A N 1
ATOM 1049 C CA . ALA A 1 142 ? 10.724 -13.529 -7.747 1.00 90.69 142 ALA A CA 1
ATOM 1050 C C . ALA A 1 142 ? 9.884 -14.789 -7.976 1.00 90.69 142 ALA A C 1
ATOM 1052 O O . ALA A 1 142 ? 8.663 -14.791 -7.788 1.00 90.69 142 ALA A O 1
ATOM 1053 N N . SER A 1 143 ? 10.556 -15.860 -8.374 1.00 89.69 143 SER A N 1
ATOM 1054 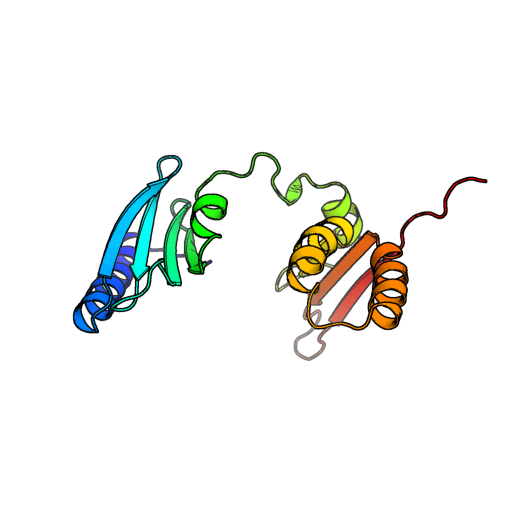C CA . SER A 1 143 ? 9.972 -17.188 -8.548 1.00 89.69 143 SER A CA 1
ATOM 1055 C C . SER A 1 143 ? 10.877 -18.248 -7.933 1.00 89.69 143 SER A C 1
ATOM 1057 O O . SER A 1 143 ? 12.071 -18.024 -7.710 1.00 89.69 143 SER A O 1
ATOM 1059 N N . GLN A 1 144 ? 10.306 -19.415 -7.650 1.00 88.62 144 GLN A N 1
ATOM 1060 C CA . GLN A 1 144 ? 11.036 -20.568 -7.146 1.00 88.62 144 GLN A CA 1
ATOM 1061 C C . GLN A 1 144 ? 10.867 -21.740 -8.125 1.00 88.62 144 GLN A C 1
ATOM 1063 O O . GLN A 1 144 ? 10.052 -22.633 -7.894 1.00 88.62 144 GLN A O 1
ATOM 1068 N N . PRO A 1 145 ? 11.629 -21.771 -9.238 1.00 85.12 145 PRO A N 1
ATOM 1069 C CA . PRO A 1 145 ? 11.494 -22.824 -10.248 1.00 85.12 145 PRO A CA 1
ATOM 1070 C C . PRO A 1 145 ? 11.777 -24.238 -9.710 1.00 85.12 145 PRO A C 1
ATOM 1072 O O . PRO A 1 145 ? 11.301 -25.217 -10.280 1.00 85.12 145 PRO A O 1
ATOM 1075 N N . ALA A 1 146 ? 12.538 -24.361 -8.618 1.00 87.19 146 ALA A N 1
ATOM 1076 C CA . ALA A 1 146 ? 12.733 -25.604 -7.874 1.00 87.19 146 ALA A CA 1
ATOM 1077 C C . ALA A 1 146 ? 12.913 -25.295 -6.380 1.00 87.19 146 ALA A C 1
ATOM 1079 O O . ALA A 1 146 ? 13.356 -24.204 -6.039 1.00 87.19 146 ALA A O 1
ATOM 1080 N N . LYS A 1 147 ? 12.655 -26.264 -5.485 1.00 84.69 147 LYS A N 1
ATOM 1081 C CA . LYS A 1 147 ? 12.650 -26.088 -4.008 1.00 84.69 147 LYS A CA 1
ATOM 1082 C C . LYS A 1 147 ? 13.879 -25.386 -3.395 1.00 84.69 147 LYS A C 1
ATOM 1084 O O . LYS A 1 147 ? 13.798 -24.919 -2.267 1.00 84.69 147 LYS A O 1
ATOM 1089 N N . HIS A 1 148 ? 15.010 -25.355 -4.091 1.00 90.38 148 HIS A N 1
ATOM 1090 C CA . HIS A 1 148 ? 16.272 -24.766 -3.631 1.00 90.38 148 HIS A CA 1
ATOM 1091 C C . HIS A 1 148 ? 16.822 -23.690 -4.584 1.00 90.38 148 HIS A C 1
ATOM 1093 O O . HIS A 1 148 ? 17.935 -23.213 -4.389 1.00 90.38 148 HIS A O 1
ATOM 1099 N N . ILE A 1 149 ? 16.069 -23.311 -5.621 1.00 89.62 149 ILE A N 1
ATOM 1100 C CA . ILE A 1 149 ? 16.474 -22.297 -6.596 1.00 89.62 149 ILE A CA 1
ATOM 1101 C C . ILE A 1 149 ? 15.485 -21.148 -6.515 1.00 89.62 149 ILE A C 1
ATOM 1103 O O . ILE A 1 149 ? 14.338 -21.293 -6.925 1.00 89.62 149 ILE A O 1
ATOM 1107 N N . ASN A 1 150 ? 15.956 -19.998 -6.043 1.00 88.81 150 ASN A N 1
ATOM 1108 C CA . ASN A 1 150 ? 15.229 -18.741 -6.146 1.00 88.81 150 ASN A CA 1
ATOM 1109 C C . ASN A 1 150 ? 15.726 -18.003 -7.388 1.00 88.81 150 ASN A C 1
ATOM 1111 O O . ASN A 1 150 ? 16.932 -17.851 -7.586 1.00 88.81 150 ASN A O 1
ATOM 1115 N N . ARG A 1 151 ? 14.802 -17.545 -8.225 1.00 89.94 151 ARG A N 1
ATOM 1116 C CA . ARG A 1 151 ? 15.094 -16.737 -9.404 1.00 89.94 151 ARG A CA 1
ATOM 1117 C C . ARG A 1 151 ? 14.520 -15.348 -9.194 1.00 89.94 151 ARG A C 1
ATOM 1119 O O . ARG A 1 151 ? 13.341 -15.213 -8.882 1.00 89.94 151 ARG A O 1
ATOM 1126 N N . ILE A 1 152 ? 15.356 -14.337 -9.393 1.00 92.00 152 ILE A N 1
ATOM 1127 C CA . ILE A 1 152 ? 14.946 -12.937 -9.429 1.00 92.00 152 ILE A CA 1
ATOM 1128 C C . ILE A 1 152 ? 15.188 -12.437 -10.847 1.00 92.00 152 ILE A C 1
ATOM 1130 O O . ILE A 1 152 ? 16.293 -12.563 -11.370 1.00 92.00 152 ILE A O 1
ATOM 1134 N N . GLU A 1 153 ? 14.155 -11.877 -11.458 1.00 93.56 153 GLU A N 1
ATOM 1135 C CA . GLU A 1 153 ? 14.243 -11.227 -12.762 1.00 93.56 153 GLU A CA 1
ATOM 1136 C C . GLU A 1 153 ? 13.933 -9.749 -12.565 1.00 93.56 153 GLU A C 1
ATOM 1138 O O . GLU A 1 153 ? 12.932 -9.409 -11.935 1.00 93.56 153 GLU A O 1
ATOM 1143 N N . VAL A 1 154 ? 14.800 -8.874 -13.076 1.00 94.12 154 VAL A N 1
ATOM 1144 C CA . VAL A 1 154 ? 14.644 -7.418 -13.001 1.00 94.12 154 VAL A CA 1
ATOM 1145 C C . VAL A 1 154 ? 14.746 -6.856 -14.408 1.00 94.12 154 VAL A C 1
ATOM 1147 O O . VAL A 1 154 ? 15.688 -7.157 -15.138 1.00 94.12 154 VAL A O 1
ATOM 1150 N N . LEU A 1 155 ? 13.786 -6.018 -14.776 1.00 95.12 155 LEU A N 1
ATOM 1151 C CA . LEU A 1 155 ? 13.754 -5.298 -16.035 1.00 95.12 155 LEU A CA 1
ATOM 1152 C C . LEU A 1 155 ? 13.771 -3.797 -15.744 1.00 95.12 155 LEU A C 1
ATOM 1154 O O . LEU A 1 155 ? 12.888 -3.266 -15.068 1.00 95.12 155 LEU A O 1
ATOM 1158 N N . LEU A 1 156 ? 14.779 -3.120 -16.286 1.00 93.81 156 LEU A N 1
ATOM 1159 C CA . LEU A 1 156 ? 14.912 -1.668 -16.292 1.00 93.81 156 LEU A CA 1
ATOM 1160 C C . LEU A 1 156 ? 14.660 -1.160 -17.716 1.00 93.81 156 LEU A C 1
ATOM 1162 O O . LEU A 1 156 ? 15.441 -1.460 -18.617 1.00 93.81 156 LEU A O 1
ATOM 1166 N N . ALA A 1 157 ? 13.586 -0.400 -17.934 1.00 93.00 157 ALA A N 1
ATOM 1167 C CA . ALA A 1 157 ? 13.348 0.257 -19.218 1.00 93.00 157 ALA A CA 1
ATOM 1168 C C . ALA A 1 157 ? 13.809 1.709 -19.168 1.00 93.00 157 ALA A C 1
ATOM 1170 O O . ALA A 1 157 ? 13.420 2.458 -18.271 1.00 93.00 157 ALA A O 1
ATOM 1171 N N . LEU A 1 158 ? 14.574 2.114 -20.177 1.00 93.00 158 LEU A N 1
ATOM 1172 C CA . LEU A 1 158 ? 15.011 3.492 -20.372 1.00 93.00 158 LEU A CA 1
ATOM 1173 C C . LEU A 1 158 ? 14.012 4.263 -21.247 1.00 93.00 158 LEU A C 1
ATOM 1175 O O . LEU A 1 158 ? 13.247 3.673 -22.017 1.00 93.00 158 LEU A O 1
ATOM 1179 N N . GLN A 1 159 ? 14.001 5.587 -21.113 1.00 88.75 159 GLN A N 1
ATOM 1180 C CA . GLN A 1 159 ? 13.326 6.477 -22.052 1.00 88.75 159 GLN A CA 1
ATOM 1181 C C . GLN A 1 159 ? 13.980 6.369 -23.431 1.00 88.75 159 GLN A C 1
ATOM 1183 O O . GLN A 1 159 ? 15.182 6.138 -23.559 1.00 88.75 159 GLN A O 1
ATOM 1188 N N . THR A 1 160 ? 13.189 6.570 -24.480 1.00 79.94 160 THR A N 1
ATOM 1189 C CA . THR A 1 160 ? 13.740 6.739 -25.825 1.00 79.94 160 THR A CA 1
ATOM 1190 C C . THR A 1 160 ? 14.448 8.085 -25.914 1.00 79.94 160 THR A C 1
ATOM 1192 O O . THR A 1 160 ? 13.896 9.089 -25.461 1.00 79.94 160 THR A O 1
ATOM 1195 N N . ALA A 1 161 ? 15.630 8.121 -26.530 1.00 65.50 161 ALA A N 1
ATOM 1196 C CA . ALA A 1 161 ? 16.290 9.381 -26.850 1.00 65.50 161 ALA A CA 1
ATOM 1197 C C . ALA A 1 161 ? 15.359 10.270 -27.705 1.00 65.50 161 ALA A C 1
ATOM 1199 O O . ALA A 1 161 ? 14.588 9.730 -28.512 1.00 65.50 161 ALA A O 1
ATOM 1200 N N . PRO A 1 162 ? 15.405 11.607 -27.550 1.00 55.31 162 PRO A N 1
ATOM 1201 C CA . PRO A 1 162 ? 14.706 12.501 -28.462 1.00 55.31 162 PRO A CA 1
ATOM 1202 C C . PRO A 1 162 ? 15.130 12.179 -29.901 1.00 55.31 162 PRO A C 1
ATOM 1204 O O . PRO A 1 162 ? 16.314 11.950 -30.156 1.00 55.31 162 PRO A O 1
ATOM 1207 N N . LYS A 1 163 ? 14.174 12.125 -30.838 1.00 48.38 163 LYS A N 1
ATOM 1208 C CA . LYS A 1 163 ? 14.526 12.057 -32.262 1.00 48.38 163 LYS A CA 1
ATOM 1209 C C . LYS A 1 163 ? 15.303 13.333 -32.636 1.00 48.38 163 LYS A C 1
ATOM 1211 O O . LYS A 1 163 ? 14.912 14.392 -32.141 1.00 48.38 163 LYS A O 1
ATOM 1216 N N . PRO A 1 164 ? 16.375 13.215 -33.441 1.00 51.47 164 PRO A N 1
ATOM 1217 C CA . PRO A 1 164 ? 17.160 14.359 -33.898 1.00 51.47 164 PRO A CA 1
ATOM 1218 C C . PRO A 1 164 ? 16.330 15.322 -34.749 1.00 51.47 164 PRO A C 1
ATOM 1220 O O . PRO A 1 164 ? 15.353 14.858 -35.387 1.00 51.47 164 PRO A O 1
#

Foldseek 3Di:
DDFAPDLVVVVVVVVVVLVVLVVVQWDWDWDDAQNWIKIFTHHPPRPGGQKIKTACDSGDIDMDGPPCRNVSNDDDPQDLVNDPLSCVACVPPDDAPPDKDKDQLVVVCVVVVVVCPPPDDPVRVVVVCVVSVQWRMKMKGWDPPDPPDIDIDIDTHTDDDPDD

Secondary structure (DSSP, 8-state):
-EE-S-HHHHHHHHHHHHHHHHHTT-EEEEEEETTEEEEEEE-TT-SS-SEEEEESSSSEEEEE-TTHHHHHHSPPSS-GGG-HHHHHHHTTSPPPSS-EEEEEHHHHHHHHHHHSTTTS-HHHHHHHHHHHHTEEEEEEEEEEEETTEEEEEEEEEEPPPPP-

Radius of gyration: 20.56 Å; Cα contacts (8 Å, |Δi|>4): 234; chains: 1; bounding box: 44×48×58 Å

Mean predicted aligned error: 8.23 Å

pLDDT: mean 87.68, std 9.02, range [48.38, 98.12]

Nearest PDB structures (foldseek):
  6v3b-assembly1_N  TM=5.156E-01  e=4.601E+00  Acinetobacter baumannii AB0057
  3rrr-assembly1_B  TM=3.709E-01  e=2.508E+00  Respiratory syncytial virus
  7uja-assembly1_K  TM=2.707E-01  e=1.640E+00  Respiratory syncytial virus
  3rrr-assembly2_N  TM=4.000E-01  e=6.233E+00  Respiratory syncytial virus
  7sej-assembly1_F  TM=2.083E-01  e=2.221E+00  human metapneumovirus

Solvent-accessible surface area (backbone atoms only — not comparable to full-atom values): 9561 Å² total; per-residue (Å²): 111,49,79,50,97,47,54,68,62,48,51,58,50,50,53,51,51,53,51,50,43,39,75,70,55,25,48,73,48,76,47,77,40,83,91,28,63,36,41,33,37,18,56,76,92,50,95,56,52,56,37,28,33,36,54,72,46,91,44,33,38,38,67,41,48,64,84,47,48,66,62,62,45,33,82,66,93,74,48,69,92,73,37,65,68,52,49,68,48,49,62,81,50,74,82,45,77,78,46,74,51,76,45,56,31,65,62,52,46,70,55,50,60,73,74,47,75,86,84,56,59,71,70,60,46,54,53,48,51,52,59,52,63,43,32,47,28,41,21,33,34,42,29,62,90,42,104,89,42,79,44,77,49,77,43,78,40,62,50,78,77,81,81,131

Sequence (164 aa):
MIQTRDRAKAEATIAKLDTFAKNNGATVKTKEVGGQKITEWSPPGAPIPVVSHGWIQNDTWFVTAEPLAETLAKKPSNPLGSSATFKALTGPLGKADGGYFFVDMPKAWGLLSKSMGANVPAQDRAQLETVIGSIRGVAATASQPAKHINRIEVLLALQTAPKP